Protein AF-U2K4X4-F1 (afdb_monomer_lite)

Structure (mmCIF, N/CA/C/O backbone):
data_AF-U2K4X4-F1
#
_entry.id   AF-U2K4X4-F1
#
loop_
_atom_site.group_PDB
_atom_site.id
_atom_site.type_symbol
_atom_site.label_atom_id
_atom_site.label_alt_id
_atom_site.label_comp_id
_atom_site.label_asym_id
_atom_site.label_entity_id
_atom_site.label_seq_id
_atom_site.pdbx_PDB_ins_code
_atom_site.Cartn_x
_atom_site.Cartn_y
_atom_site.Cartn_z
_atom_site.occupancy
_atom_site.B_iso_or_equiv
_atom_site.auth_seq_id
_atom_site.auth_comp_id
_atom_site.auth_asym_id
_atom_site.auth_atom_id
_atom_site.pdbx_PDB_model_num
ATOM 1 N N . ARG A 1 1 ? -5.154 -19.618 -11.822 1.00 77.00 1 ARG A N 1
ATOM 2 C CA . ARG A 1 1 ? -4.585 -18.272 -11.527 1.00 77.00 1 ARG A CA 1
ATOM 3 C C . ARG A 1 1 ? -3.561 -17.923 -12.631 1.00 77.00 1 ARG A C 1
ATOM 5 O O . ARG A 1 1 ? -3.216 -18.841 -13.365 1.00 77.00 1 ARG A O 1
ATOM 12 N N . LYS A 1 2 ? -3.167 -16.656 -12.860 1.00 84.19 2 LYS A N 1
ATOM 13 C CA . LYS A 1 2 ? -2.600 -16.190 -14.153 1.00 84.19 2 LYS A CA 1
ATOM 14 C C . LYS A 1 2 ? -1.192 -15.584 -14.012 1.00 84.19 2 LYS A C 1
ATOM 16 O O . LYS A 1 2 ? -1.067 -14.452 -13.572 1.00 84.19 2 LYS A O 1
ATOM 21 N N . LEU A 1 3 ? -0.154 -16.346 -14.369 1.00 92.06 3 LEU A N 1
ATOM 22 C CA . LEU A 1 3 ? 1.261 -15.958 -14.191 1.00 92.06 3 LEU A CA 1
ATOM 23 C C . LEU A 1 3 ? 1.755 -14.921 -15.214 1.00 92.06 3 LEU A C 1
ATOM 25 O O . LEU A 1 3 ? 2.557 -14.068 -14.861 1.00 92.06 3 LEU A O 1
ATOM 29 N N . MET A 1 4 ? 1.244 -14.975 -16.446 1.00 94.56 4 MET A N 1
ATOM 30 C CA . MET A 1 4 ? 1.640 -14.111 -17.563 1.00 94.56 4 MET A CA 1
ATOM 31 C C . MET A 1 4 ? 0.392 -13.590 -18.294 1.00 94.56 4 MET A C 1
ATOM 33 O O . MET A 1 4 ? -0.635 -14.277 -18.385 1.00 94.56 4 MET A O 1
ATOM 37 N N . VAL A 1 5 ? 0.474 -12.380 -18.841 1.00 94.62 5 VAL A N 1
ATOM 38 C CA . VAL A 1 5 ? -0.488 -11.801 -19.789 1.00 94.62 5 VAL A CA 1
ATOM 39 C C . VAL A 1 5 ? 0.298 -11.196 -20.943 1.00 94.62 5 VAL A C 1
ATOM 41 O O . VAL A 1 5 ? 1.063 -10.270 -20.713 1.00 94.62 5 VAL A O 1
ATOM 44 N N . ASN A 1 6 ? 0.074 -11.658 -22.170 1.00 94.38 6 ASN A N 1
ATOM 45 C CA . ASN A 1 6 ? 0.554 -10.980 -23.373 1.00 94.38 6 ASN A CA 1
ATOM 46 C C . ASN A 1 6 ? -0.664 -10.393 -24.113 1.00 94.38 6 ASN A C 1
ATOM 48 O O . ASN A 1 6 ? -1.685 -11.073 -24.252 1.00 94.38 6 ASN A O 1
ATOM 52 N N . HIS A 1 7 ? -0.591 -9.119 -24.495 1.00 93.56 7 HIS A N 1
ATOM 53 C CA . HIS A 1 7 ? -1.648 -8.366 -25.175 1.00 93.56 7 HIS A CA 1
ATOM 54 C C . HIS A 1 7 ? -1.020 -7.508 -26.283 1.00 93.56 7 HIS A C 1
ATOM 56 O O . HIS A 1 7 ? -0.031 -6.835 -25.990 1.00 93.56 7 HIS A O 1
ATOM 62 N N . PRO A 1 8 ? -1.576 -7.459 -27.510 1.00 92.56 8 PRO A N 1
ATOM 63 C CA . PRO A 1 8 ? -0.936 -6.779 -28.642 1.00 92.56 8 PRO A CA 1
ATOM 64 C C . PRO A 1 8 ? -0.564 -5.319 -28.338 1.00 92.56 8 PRO A C 1
ATOM 66 O O . PRO A 1 8 ? 0.558 -4.910 -28.617 1.00 92.56 8 PRO A O 1
ATOM 69 N N . ASP A 1 9 ? -1.458 -4.571 -27.685 1.00 91.31 9 ASP A N 1
ATOM 70 C CA . ASP A 1 9 ? -1.254 -3.135 -27.428 1.00 91.31 9 ASP A CA 1
ATOM 71 C C . ASP A 1 9 ? -0.478 -2.818 -26.135 1.00 91.31 9 ASP A C 1
ATOM 73 O O . ASP A 1 9 ? -0.029 -1.691 -25.947 1.00 91.31 9 ASP A O 1
ATOM 77 N N . ALA A 1 10 ? -0.351 -3.781 -25.211 1.00 88.06 10 ALA A N 1
ATOM 78 C CA . ALA A 1 10 ? 0.227 -3.563 -23.873 1.00 88.06 10 ALA A CA 1
ATOM 79 C C . ALA A 1 10 ? 1.470 -4.429 -23.584 1.00 88.06 10 ALA A C 1
ATOM 81 O O . ALA A 1 10 ? 2.076 -4.320 -22.515 1.00 88.06 10 ALA A O 1
ATOM 82 N N . GLY A 1 11 ? 1.848 -5.290 -24.531 1.00 94.31 11 GLY A N 1
ATOM 83 C CA . GLY A 1 11 ? 2.956 -6.226 -24.412 1.00 94.31 11 GLY A CA 1
ATOM 84 C C . GLY A 1 11 ? 2.745 -7.287 -23.331 1.00 94.31 11 GLY A C 1
ATOM 85 O O . GLY A 1 11 ? 1.623 -7.680 -23.002 1.00 94.31 11 GLY A O 1
ATOM 86 N N . GLU A 1 12 ? 3.861 -7.767 -22.788 1.00 96.69 12 GLU A N 1
ATOM 87 C CA . GLU A 1 12 ? 3.922 -8.877 -21.842 1.00 96.69 12 GLU A CA 1
ATOM 88 C C . GLU A 1 12 ? 4.072 -8.415 -20.386 1.00 96.69 12 GLU A C 1
ATOM 90 O O . GLU A 1 12 ? 5.019 -7.704 -20.031 1.00 96.69 12 GLU A O 1
ATOM 95 N N . THR A 1 13 ? 3.141 -8.851 -19.536 1.00 97.50 13 THR A N 1
ATOM 96 C CA . THR A 1 13 ? 3.106 -8.600 -18.091 1.00 97.50 13 THR A CA 1
ATOM 97 C C . THR A 1 13 ? 3.193 -9.904 -17.299 1.00 97.50 13 THR A C 1
ATOM 99 O O . THR A 1 13 ? 2.283 -10.733 -17.383 1.00 97.50 13 THR A O 1
ATOM 102 N N . ASP A 1 14 ? 4.231 -10.037 -16.474 1.00 97.75 14 ASP A N 1
ATOM 103 C CA . ASP A 1 14 ? 4.440 -11.157 -15.546 1.00 97.75 14 ASP A CA 1
ATOM 104 C C . ASP A 1 14 ? 3.961 -10.828 -14.131 1.00 97.75 14 ASP A C 1
ATOM 106 O O . ASP A 1 14 ? 4.004 -9.673 -13.693 1.00 97.75 14 ASP A O 1
ATOM 110 N N . MET A 1 15 ? 3.528 -11.857 -13.398 1.00 98.06 15 MET A N 1
ATOM 111 C CA . MET A 1 15 ? 3.025 -11.765 -12.027 1.00 98.06 15 MET A CA 1
ATOM 112 C C . MET A 1 15 ? 3.452 -12.972 -11.175 1.00 98.06 15 MET A C 1
ATOM 114 O O . MET A 1 15 ? 3.003 -14.098 -11.410 1.00 98.06 15 MET A O 1
ATOM 118 N N . THR A 1 16 ? 4.253 -12.741 -10.130 1.00 98.00 16 THR A N 1
ATOM 119 C CA . THR A 1 16 ? 4.674 -13.789 -9.172 1.00 98.00 16 THR A CA 1
ATOM 120 C C . THR A 1 16 ? 3.770 -13.832 -7.936 1.00 98.00 16 THR A C 1
ATOM 122 O O . THR A 1 16 ? 3.101 -12.839 -7.645 1.00 98.00 16 THR A O 1
ATOM 125 N N . TYR A 1 17 ? 3.696 -15.018 -7.301 1.00 97.75 17 TYR A N 1
ATOM 126 C CA . TYR A 1 17 ? 2.703 -15.525 -6.323 1.00 97.75 17 TYR A CA 1
ATOM 127 C C . TYR A 1 17 ? 3.326 -16.001 -4.992 1.00 97.75 17 TYR A C 1
ATOM 129 O O . TYR A 1 17 ? 4.343 -16.688 -5.045 1.00 97.75 17 TYR A O 1
ATOM 137 N N . ASP A 1 18 ? 2.680 -15.762 -3.842 1.00 95.75 18 ASP A N 1
ATOM 138 C CA . ASP A 1 18 ? 2.781 -16.627 -2.660 1.00 95.75 18 ASP A CA 1
ATOM 139 C C . ASP A 1 18 ? 1.833 -17.849 -2.769 1.00 95.75 18 ASP A C 1
ATOM 141 O O . ASP A 1 18 ? 1.166 -18.061 -3.790 1.00 95.75 18 ASP A O 1
ATOM 145 N N . ALA A 1 19 ? 1.777 -18.667 -1.712 1.00 94.88 19 ALA A N 1
ATOM 146 C CA . ALA A 1 19 ? 0.934 -19.864 -1.653 1.00 94.88 19 ALA A CA 1
ATOM 147 C C . ALA A 1 19 ? -0.557 -19.585 -1.361 1.00 94.88 19 ALA A C 1
ATOM 149 O O . ALA A 1 19 ? -1.394 -20.428 -1.682 1.00 94.88 19 ALA A O 1
ATOM 150 N N . ALA A 1 20 ? -0.901 -18.430 -0.780 1.00 94.88 20 ALA A N 1
ATOM 151 C CA . ALA A 1 20 ? -2.288 -18.025 -0.527 1.00 94.88 20 ALA A CA 1
ATOM 152 C C . ALA A 1 20 ? -2.945 -17.394 -1.772 1.00 94.88 20 ALA A C 1
ATOM 154 O O . ALA A 1 20 ? -4.163 -17.431 -1.936 1.00 94.88 20 ALA A O 1
ATOM 155 N N . GLY A 1 21 ? -2.136 -16.868 -2.695 1.00 95.38 21 GLY A N 1
ATOM 156 C CA . GLY A 1 21 ? -2.573 -16.188 -3.909 1.00 95.38 21 GLY A CA 1
ATOM 157 C C . GLY A 1 21 ? -2.473 -14.661 -3.852 1.00 95.38 21 GLY A C 1
ATOM 158 O O . GLY A 1 21 ? -3.035 -14.019 -4.744 1.00 95.38 21 GLY A O 1
ATOM 159 N N . ASN A 1 22 ? -1.747 -14.094 -2.881 1.00 97.31 22 ASN A N 1
ATO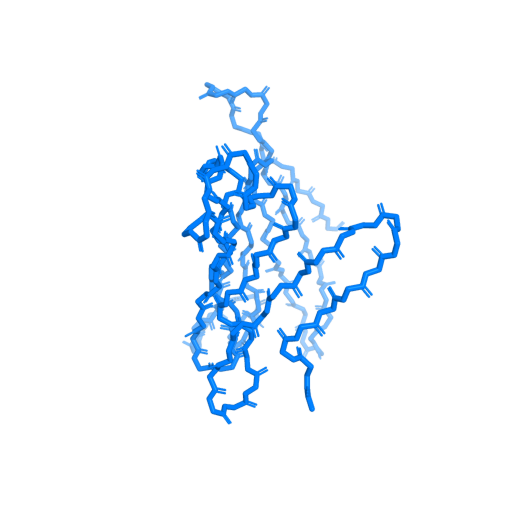M 160 C CA . ASN A 1 22 ? -1.422 -12.667 -2.766 1.00 97.31 22 ASN A CA 1
ATOM 161 C C . ASN A 1 22 ? -0.320 -12.299 -3.767 1.00 97.31 22 ASN A C 1
ATOM 163 O O . ASN A 1 22 ? 0.684 -12.998 -3.852 1.00 97.31 22 ASN A O 1
ATOM 167 N N . LEU A 1 23 ? -0.509 -11.242 -4.565 1.00 97.81 23 LEU A N 1
ATOM 168 C CA . LEU A 1 23 ? 0.400 -10.859 -5.660 1.00 97.81 23 LEU A CA 1
ATOM 169 C C . LEU A 1 23 ? 1.728 -10.369 -5.084 1.00 97.81 23 LEU A C 1
ATOM 171 O O . LEU A 1 23 ? 1.696 -9.373 -4.393 1.00 97.81 23 LEU A O 1
ATOM 175 N N . LEU A 1 24 ? 2.871 -10.994 -5.385 1.00 98.06 24 LEU A N 1
ATOM 176 C CA . LEU A 1 24 ? 4.168 -10.575 -4.823 1.00 98.06 24 LEU A CA 1
ATOM 177 C C . LEU A 1 24 ? 4.911 -9.575 -5.710 1.00 98.06 24 LEU A C 1
ATOM 179 O O . LEU A 1 24 ? 5.438 -8.576 -5.221 1.00 98.06 24 LEU A O 1
ATOM 183 N N . THR A 1 25 ? 4.953 -9.823 -7.021 1.00 98.31 25 THR A N 1
ATOM 184 C CA . THR A 1 25 ? 5.563 -8.901 -7.990 1.00 98.31 25 THR A CA 1
ATOM 185 C C . THR A 1 25 ? 4.732 -8.788 -9.260 1.00 98.31 25 THR A C 1
ATOM 187 O O . THR A 1 25 ? 4.041 -9.735 -9.643 1.00 98.31 25 THR A O 1
ATOM 190 N N . LYS A 1 26 ? 4.826 -7.638 -9.933 1.00 98.12 26 LYS A N 1
ATOM 191 C CA . LYS A 1 26 ? 4.258 -7.379 -11.259 1.00 98.12 26 LYS A CA 1
ATOM 192 C C . LYS A 1 26 ? 5.281 -6.655 -12.137 1.00 98.12 26 LYS A C 1
ATOM 194 O O . LYS A 1 26 ? 5.672 -5.532 -11.825 1.00 98.12 26 LYS A O 1
ATOM 199 N N . LEU A 1 27 ? 5.672 -7.269 -13.249 1.00 98.12 27 LEU A N 1
ATOM 200 C CA . LEU A 1 27 ? 6.587 -6.697 -14.242 1.00 98.12 27 LEU A CA 1
ATOM 201 C C . LEU A 1 27 ? 5.814 -6.438 -15.535 1.00 98.12 27 LEU A C 1
ATOM 203 O O . LEU A 1 27 ? 5.242 -7.373 -16.082 1.00 98.12 27 LEU A O 1
ATOM 207 N N . THR A 1 28 ? 5.776 -5.200 -16.027 1.00 97.25 28 THR A N 1
ATOM 208 C CA . THR A 1 28 ? 5.149 -4.861 -17.321 1.00 97.25 28 THR A CA 1
ATOM 209 C C . THR A 1 28 ? 6.194 -4.767 -18.431 1.00 97.25 28 THR A C 1
ATOM 211 O O . THR A 1 28 ? 7.386 -4.627 -18.158 1.00 97.25 28 THR A O 1
ATOM 214 N N . ALA A 1 29 ? 5.752 -4.791 -19.692 1.00 96.94 29 ALA A N 1
ATOM 215 C CA . ALA A 1 29 ? 6.630 -4.630 -20.850 1.00 96.94 29 ALA A CA 1
ATOM 216 C C . ALA A 1 29 ? 7.464 -3.340 -20.789 1.00 96.94 29 ALA A C 1
ATOM 218 O O . ALA A 1 29 ? 8.667 -3.387 -21.032 1.00 96.94 29 ALA A O 1
ATOM 219 N N . GLU A 1 30 ? 6.849 -2.214 -20.406 1.00 96.06 30 GLU A N 1
ATOM 220 C CA . GLU A 1 30 ? 7.570 -0.944 -20.302 1.00 96.06 30 GLU A CA 1
ATOM 221 C C . GLU A 1 30 ? 8.551 -0.934 -19.124 1.00 96.06 30 GLU A C 1
ATOM 223 O O . GLU A 1 30 ? 9.695 -0.561 -19.329 1.00 96.06 30 GLU A O 1
ATOM 228 N N . LEU A 1 31 ? 8.182 -1.440 -17.939 1.00 96.38 31 LEU A N 1
ATOM 229 C CA . LEU A 1 31 ? 9.108 -1.528 -16.796 1.00 96.38 31 LEU A CA 1
ATOM 230 C C . LEU A 1 31 ? 10.316 -2.442 -17.075 1.00 96.38 31 LEU A C 1
ATOM 232 O O . LEU A 1 31 ? 11.442 -2.143 -16.673 1.00 96.38 31 LEU A O 1
ATOM 236 N N . ARG A 1 32 ? 10.099 -3.539 -17.813 1.00 96.50 32 ARG A N 1
ATOM 237 C CA . ARG A 1 32 ? 11.170 -4.429 -18.286 1.00 96.50 32 ARG A CA 1
ATOM 238 C C . ARG A 1 32 ? 12.130 -3.706 -19.241 1.00 96.50 32 ARG A C 1
ATOM 240 O O . ARG A 1 32 ? 13.329 -3.961 -19.206 1.00 96.50 32 ARG A O 1
ATOM 247 N N . LYS A 1 33 ? 11.598 -2.798 -20.066 1.00 96.06 33 LYS A N 1
ATOM 248 C CA . LYS A 1 33 ? 12.316 -1.995 -21.070 1.00 96.06 33 LYS A CA 1
ATOM 249 C C . LYS A 1 33 ? 13.006 -0.751 -20.491 1.00 96.06 33 LYS A C 1
ATOM 251 O O . LYS A 1 33 ? 14.088 -0.412 -20.960 1.00 96.06 33 LYS A O 1
ATOM 256 N N . SER A 1 34 ? 12.404 -0.072 -19.514 1.00 95.00 34 SER A N 1
ATOM 257 C CA . SER A 1 34 ? 12.932 1.160 -18.912 1.00 95.00 34 SER A CA 1
ATOM 258 C C . SER A 1 34 ? 13.890 0.903 -17.746 1.00 95.00 34 SE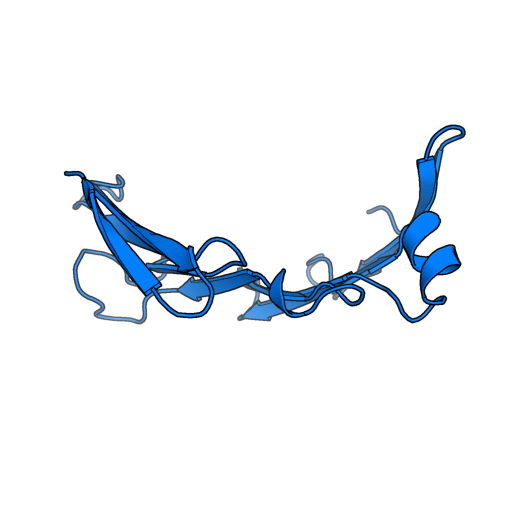R A C 1
ATOM 260 O O . SER A 1 34 ? 14.772 1.723 -17.503 1.00 95.00 34 SER A O 1
ATOM 262 N N . ILE A 1 35 ? 13.753 -0.236 -17.051 1.00 95.00 35 ILE A N 1
ATOM 263 C CA . ILE A 1 35 ? 14.588 -0.608 -15.900 1.00 95.00 35 ILE A CA 1
ATOM 264 C C . ILE A 1 35 ? 15.340 -1.920 -16.167 1.00 95.00 35 ILE A C 1
ATOM 266 O O . ILE A 1 35 ? 16.556 -1.902 -16.327 1.00 95.00 35 ILE A O 1
ATOM 270 N N . SER A 1 36 ? 14.644 -3.063 -16.121 1.00 95.44 36 SER A N 1
ATOM 271 C CA . SER A 1 36 ? 15.139 -4.434 -16.388 1.00 95.44 36 SER A CA 1
ATOM 272 C C . SER A 1 36 ? 14.079 -5.466 -15.970 1.00 95.44 36 SER A C 1
ATOM 274 O O . SER A 1 36 ? 13.076 -5.111 -15.352 1.00 95.44 36 SER A O 1
ATOM 276 N N . ASP A 1 37 ? 14.349 -6.764 -16.143 1.00 94.31 37 ASP A N 1
ATOM 277 C CA . ASP A 1 37 ? 13.563 -7.857 -15.537 1.00 94.31 37 ASP A CA 1
ATOM 278 C C . ASP A 1 37 ? 13.490 -7.827 -13.994 1.00 94.31 37 ASP A C 1
ATOM 280 O O . ASP A 1 37 ? 12.688 -8.537 -13.389 1.00 94.31 37 ASP A O 1
ATOM 284 N N . LYS A 1 38 ? 14.309 -6.996 -13.331 1.00 93.38 38 LYS A N 1
ATOM 285 C CA . LYS A 1 38 ? 14.248 -6.744 -11.879 1.00 93.38 38 LYS A CA 1
ATOM 286 C C . LYS A 1 38 ? 13.476 -5.469 -11.521 1.00 93.38 38 LYS A C 1
ATOM 288 O O . LYS A 1 38 ? 13.253 -5.208 -10.345 1.00 93.38 38 LYS A O 1
ATOM 293 N N . GLY A 1 39 ? 13.042 -4.694 -12.514 1.00 95.12 39 GLY A N 1
ATOM 294 C CA . GLY A 1 39 ? 12.225 -3.490 -12.365 1.00 95.12 39 GLY A CA 1
ATOM 295 C C . GLY A 1 39 ? 10.741 -3.780 -12.143 1.00 95.12 39 GLY A C 1
ATOM 296 O O . GLY A 1 39 ? 9.896 -3.117 -12.732 1.00 95.12 39 GLY A O 1
ATOM 297 N N . TYR A 1 40 ? 10.395 -4.778 -11.332 1.00 97.44 40 TYR A N 1
ATOM 298 C CA . TYR A 1 40 ? 9.000 -5.092 -11.023 1.00 97.44 40 TYR A CA 1
ATOM 299 C C . TYR A 1 40 ? 8.440 -4.198 -9.908 1.00 97.44 40 TYR A C 1
ATOM 301 O O . TYR A 1 40 ? 9.146 -3.823 -8.975 1.00 97.44 40 TYR A O 1
ATOM 309 N N . ILE A 1 41 ? 7.138 -3.911 -9.964 1.00 98.44 41 ILE A N 1
ATOM 310 C CA . ILE A 1 41 ? 6.392 -3.417 -8.799 1.00 98.44 41 ILE A CA 1
ATOM 311 C C . ILE A 1 41 ? 6.321 -4.574 -7.803 1.00 98.44 41 ILE A C 1
ATOM 313 O O . ILE A 1 41 ? 5.898 -5.669 -8.184 1.00 98.44 41 ILE A O 1
ATOM 317 N N . SER A 1 42 ? 6.733 -4.357 -6.555 1.00 98.25 42 SER A N 1
ATOM 318 C CA . SER A 1 42 ? 6.632 -5.360 -5.488 1.00 98.25 42 SER A CA 1
ATOM 319 C C . SER A 1 42 ? 5.555 -5.000 -4.473 1.00 98.25 42 SER A C 1
ATOM 321 O O . SER A 1 42 ? 5.255 -3.828 -4.251 1.00 98.25 42 SER A O 1
ATOM 323 N N . TYR A 1 43 ? 5.002 -6.026 -3.842 1.00 98.56 43 TYR A N 1
ATOM 324 C CA . TYR A 1 43 ? 3.883 -5.939 -2.917 1.00 98.56 43 TYR A CA 1
ATOM 325 C C . TYR A 1 43 ? 4.221 -6.765 -1.667 1.00 98.56 43 TYR A C 1
ATOM 327 O O . TYR A 1 43 ? 4.690 -7.899 -1.787 1.00 98.56 43 TYR A O 1
ATOM 335 N N . THR A 1 44 ? 3.992 -6.222 -0.473 1.00 98.44 44 THR A N 1
ATOM 336 C CA . THR A 1 44 ? 4.221 -6.925 0.806 1.00 98.44 44 THR A CA 1
ATOM 337 C C . THR A 1 44 ? 2.921 -7.041 1.597 1.00 98.44 44 THR A C 1
ATOM 339 O O . THR A 1 44 ? 2.002 -6.254 1.379 1.00 98.44 44 THR A O 1
ATOM 342 N N . TYR A 1 45 ? 2.809 -8.034 2.487 1.00 98.12 45 TYR A N 1
ATOM 343 C CA . TYR A 1 45 ? 1.550 -8.359 3.165 1.00 98.12 45 TYR A CA 1
ATOM 344 C C . TYR A 1 45 ? 1.743 -8.711 4.647 1.00 98.12 45 TYR A C 1
ATOM 346 O O . TYR A 1 45 ? 2.593 -9.529 4.997 1.00 98.12 45 TYR A O 1
ATOM 354 N N . ASP A 1 46 ? 0.874 -8.167 5.501 1.00 94.81 46 ASP A N 1
ATOM 355 C CA . ASP A 1 46 ? 0.630 -8.650 6.862 1.00 94.81 46 ASP A CA 1
ATOM 356 C C . ASP A 1 46 ? -0.419 -9.775 6.801 1.00 94.81 46 ASP A C 1
ATOM 358 O O . ASP A 1 46 ? -1.629 -9.526 6.905 1.00 94.81 46 ASP A O 1
ATOM 362 N N . PHE A 1 47 ? 0.050 -11.014 6.625 1.00 91.00 47 PHE A N 1
ATOM 363 C CA . PHE A 1 47 ? -0.756 -12.194 6.276 1.00 91.00 47 PHE A CA 1
ATOM 364 C C . PHE A 1 47 ? -1.447 -12.026 4.910 1.00 91.00 47 PHE A C 1
ATOM 366 O O . PHE A 1 47 ? -0.771 -12.068 3.891 1.00 91.00 47 PHE A O 1
ATOM 373 N N . GLU A 1 48 ? -2.765 -11.816 4.867 1.00 93.12 48 GLU A N 1
ATOM 374 C CA . GLU A 1 48 ? -3.533 -11.583 3.627 1.00 93.12 48 GLU A CA 1
ATOM 375 C C . GLU A 1 48 ? -3.812 -10.088 3.372 1.00 93.12 48 GLU A C 1
ATOM 377 O O . GLU A 1 48 ? -4.490 -9.714 2.415 1.00 93.12 48 GLU A O 1
ATOM 382 N N . ARG A 1 49 ? -3.313 -9.196 4.237 1.00 96.38 49 ARG A N 1
ATOM 383 C CA . ARG A 1 49 ? -3.560 -7.749 4.154 1.00 96.38 49 ARG A CA 1
ATOM 384 C C . ARG A 1 49 ? -2.376 -7.054 3.496 1.00 96.38 49 ARG A C 1
ATOM 386 O O . ARG A 1 49 ? -1.279 -7.095 4.042 1.00 96.38 49 ARG A O 1
ATOM 393 N N . LEU A 1 50 ? -2.601 -6.414 2.350 1.00 98.06 50 LEU A N 1
ATOM 394 C CA . LEU A 1 50 ? -1.584 -5.631 1.641 1.00 98.06 50 LEU A CA 1
ATOM 395 C C . LEU A 1 50 ? -1.004 -4.554 2.571 1.00 98.06 50 LEU A C 1
ATOM 397 O O . LEU A 1 50 ? -1.768 -3.785 3.137 1.00 98.06 50 LEU A O 1
ATOM 401 N N . HIS A 1 51 ? 0.318 -4.513 2.724 1.00 97.94 51 HIS A N 1
ATOM 402 C CA . HIS A 1 51 ? 1.051 -3.641 3.648 1.00 97.94 51 HIS A CA 1
ATOM 403 C C . HIS A 1 51 ? 1.802 -2.521 2.906 1.00 97.94 51 HIS A C 1
ATOM 405 O O . HIS A 1 51 ? 1.679 -1.352 3.267 1.00 97.94 51 HIS A O 1
ATOM 411 N N . GLU A 1 52 ? 2.534 -2.852 1.838 1.00 98.50 52 GLU A N 1
ATOM 412 C CA . GLU A 1 52 ? 3.258 -1.891 0.990 1.00 98.50 52 GLU A CA 1
ATOM 413 C C . GLU A 1 52 ? 3.085 -2.244 -0.496 1.00 98.50 52 GLU A C 1
ATOM 415 O O . GLU A 1 52 ? 3.062 -3.422 -0.865 1.00 98.50 52 GLU A O 1
ATOM 420 N N . VAL A 1 53 ? 3.015 -1.223 -1.354 1.00 98.62 53 VAL A N 1
ATOM 421 C CA . VAL A 1 53 ? 3.250 -1.319 -2.803 1.00 98.62 53 VAL A CA 1
ATOM 422 C C . VAL A 1 53 ? 4.446 -0.438 -3.136 1.00 98.62 53 VAL A C 1
ATOM 424 O O . VAL A 1 53 ? 4.399 0.775 -2.930 1.00 98.62 53 VAL A O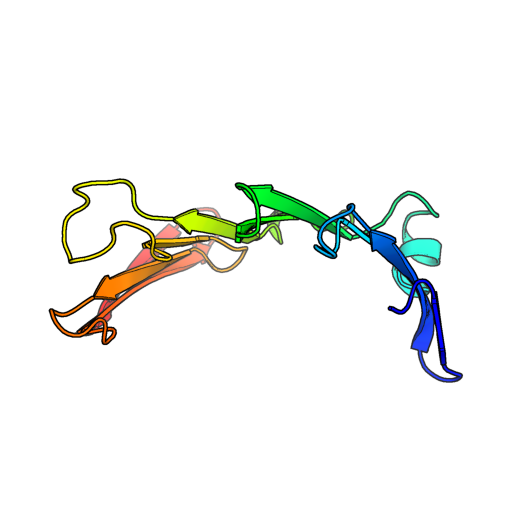 1
ATOM 427 N N . LEU A 1 54 ? 5.512 -1.036 -3.663 1.00 97.94 54 LEU A N 1
ATOM 428 C CA . LEU A 1 54 ? 6.762 -0.352 -3.978 1.00 97.94 54 LEU A CA 1
ATOM 429 C C . LEU A 1 54 ? 6.943 -0.248 -5.495 1.00 97.94 54 LEU A C 1
ATOM 431 O O . LEU A 1 54 ? 6.971 -1.258 -6.202 1.00 97.94 54 LEU A O 1
ATOM 435 N N . TYR A 1 55 ? 7.090 0.981 -5.991 1.00 96.44 55 TYR A N 1
ATOM 436 C CA . TYR A 1 55 ? 7.310 1.267 -7.408 1.00 96.44 55 TYR A CA 1
ATOM 437 C C . TYR A 1 55 ? 8.812 1.469 -7.674 1.00 96.44 55 TYR A C 1
ATOM 439 O O . TYR A 1 55 ? 9.405 2.380 -7.096 1.00 96.44 55 TYR A O 1
ATOM 447 N N . PRO A 1 56 ? 9.443 0.660 -8.544 1.00 94.31 56 PRO A N 1
ATOM 448 C CA . PRO A 1 56 ? 10.900 0.636 -8.703 1.00 94.31 56 PRO A CA 1
ATOM 449 C C . PRO A 1 56 ? 11.450 1.856 -9.454 1.00 94.31 56 PRO A C 1
ATOM 451 O O . PRO A 1 56 ? 12.596 2.235 -9.243 1.00 94.31 56 PRO A O 1
ATOM 454 N N . GLU A 1 57 ? 10.638 2.475 -10.315 1.00 91.69 57 GLU A N 1
ATOM 455 C CA . GLU A 1 57 ? 11.012 3.664 -11.094 1.00 91.69 57 GLU A CA 1
ATOM 456 C C . GLU A 1 57 ? 11.024 4.941 -10.241 1.00 91.69 57 GLU A C 1
ATOM 458 O O . GLU A 1 57 ? 11.828 5.844 -10.457 1.00 91.69 57 GLU A O 1
ATOM 463 N N . ASN A 1 58 ? 10.129 5.016 -9.251 1.00 91.00 58 ASN A N 1
ATOM 464 C CA . ASN A 1 58 ? 9.985 6.167 -8.372 1.00 91.00 58 ASN A CA 1
ATOM 465 C C . ASN A 1 58 ? 9.512 5.724 -6.981 1.00 91.00 58 ASN A C 1
ATOM 467 O O . ASN A 1 58 ? 8.322 5.508 -6.750 1.00 91.00 58 ASN A O 1
ATOM 471 N N . LEU A 1 59 ? 10.451 5.658 -6.035 1.00 89.69 59 LEU A N 1
ATOM 472 C CA . LEU A 1 59 ? 10.194 5.241 -4.654 1.00 89.69 59 LEU A CA 1
ATOM 473 C C . LEU A 1 59 ? 9.290 6.217 -3.874 1.00 89.69 59 LEU A C 1
ATOM 475 O O . LEU A 1 59 ? 8.696 5.813 -2.876 1.00 89.69 59 LEU A O 1
ATOM 479 N N . PHE A 1 60 ? 9.130 7.470 -4.325 1.00 88.44 60 PHE A N 1
ATOM 480 C CA . PHE A 1 60 ? 8.157 8.402 -3.738 1.00 88.44 60 PHE A CA 1
ATOM 481 C C . PHE A 1 60 ? 6.706 8.006 -4.049 1.00 88.44 60 PHE A C 1
ATOM 483 O O . PHE A 1 60 ? 5.814 8.359 -3.288 1.00 88.44 60 PHE A O 1
ATOM 490 N N . ASN A 1 61 ? 6.469 7.218 -5.108 1.00 92.31 61 ASN A N 1
ATOM 491 C CA . ASN A 1 61 ? 5.149 6.671 -5.448 1.00 92.31 61 ASN A CA 1
ATOM 492 C C . ASN A 1 61 ? 4.768 5.431 -4.623 1.00 92.31 61 ASN A C 1
ATOM 494 O O . ASN A 1 61 ? 3.718 4.840 -4.873 1.00 92.31 61 ASN A O 1
ATOM 498 N N . ARG A 1 62 ? 5.601 5.017 -3.658 1.00 95.94 62 ARG A N 1
ATOM 499 C CA . ARG A 1 62 ? 5.254 3.971 -2.691 1.00 95.94 62 ARG A CA 1
ATOM 500 C C . ARG A 1 62 ? 3.898 4.255 -2.038 1.00 95.94 62 ARG A C 1
ATOM 502 O O . ARG A 1 62 ? 3.642 5.385 -1.635 1.00 95.94 62 ARG A O 1
ATOM 509 N N . VAL A 1 63 ? 3.110 3.200 -1.844 1.00 98.25 63 VAL A N 1
ATOM 510 C CA . VAL A 1 63 ? 1.887 3.228 -1.031 1.00 98.25 63 VAL A CA 1
ATOM 511 C C . VAL A 1 63 ? 2.067 2.342 0.202 1.00 98.25 63 VAL A C 1
ATOM 513 O O . VAL A 1 63 ? 2.488 1.194 0.057 1.00 98.25 63 VAL A O 1
ATOM 516 N N . THR A 1 64 ? 1.736 2.836 1.396 1.00 98.31 64 THR A N 1
ATOM 517 C CA . THR A 1 64 ? 1.691 2.053 2.650 1.00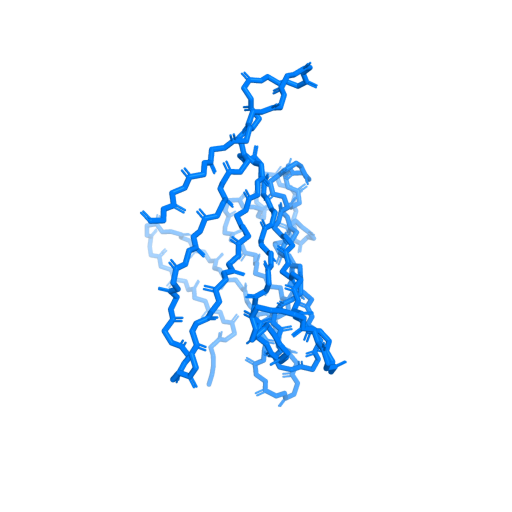 98.31 64 THR A CA 1
ATOM 518 C C . THR A 1 64 ? 0.265 1.954 3.192 1.00 98.31 64 THR A C 1
ATOM 520 O O . THR A 1 64 ? -0.546 2.866 3.036 1.00 98.31 64 THR A O 1
ATOM 523 N N . TYR A 1 65 ? -0.048 0.836 3.851 1.00 98.44 65 TYR A N 1
ATOM 524 C CA . TYR A 1 65 ? -1.371 0.518 4.393 1.00 98.44 65 TYR A CA 1
ATOM 525 C C . TYR A 1 65 ? -1.258 0.127 5.872 1.00 98.44 65 TYR A C 1
ATOM 527 O O . TYR A 1 65 ? -0.948 -1.012 6.221 1.00 98.44 65 TYR A O 1
ATOM 535 N N . THR A 1 66 ? -1.544 1.066 6.774 1.00 98.19 66 THR A N 1
ATOM 536 C CA . THR A 1 66 ? -1.526 0.802 8.219 1.00 98.19 66 THR A CA 1
ATOM 537 C C . THR A 1 66 ? -2.900 0.341 8.695 1.00 98.19 66 THR A C 1
ATOM 539 O O . THR A 1 66 ? -3.882 1.086 8.625 1.00 98.19 66 THR A O 1
ATOM 542 N N . TYR A 1 67 ? -2.967 -0.868 9.254 1.00 97.94 67 TYR A N 1
ATOM 543 C CA . TYR A 1 67 ? -4.175 -1.414 9.877 1.00 97.94 67 TYR A CA 1
ATOM 544 C C . TYR A 1 67 ? -4.193 -1.180 11.391 1.00 97.94 67 TYR A C 1
ATOM 546 O O . TYR A 1 67 ? -3.174 -1.326 12.068 1.00 97.94 67 TYR A O 1
ATOM 554 N N . GLY A 1 68 ? -5.369 -0.866 11.933 1.00 97.38 68 GLY A N 1
ATOM 555 C CA . GLY A 1 68 ? -5.564 -0.625 13.357 1.00 97.38 68 GLY A CA 1
ATOM 556 C C . GLY A 1 68 ? -5.356 -1.881 14.207 1.00 97.38 68 GLY A C 1
ATOM 557 O O . GLY A 1 68 ? -5.757 -2.990 13.837 1.00 97.38 68 GLY A O 1
ATOM 558 N N . LYS A 1 69 ? -4.736 -1.703 15.371 1.00 96.19 69 LYS A N 1
ATOM 559 C CA . LYS A 1 69 ? -4.401 -2.760 16.334 1.00 96.19 69 LYS A CA 1
ATOM 560 C C . LYS A 1 69 ? -5.579 -3.066 17.265 1.00 96.19 69 LYS A C 1
ATOM 562 O O . LYS A 1 69 ? -6.575 -2.343 17.311 1.00 96.19 69 LYS A O 1
ATOM 567 N N . ALA A 1 70 ? -5.492 -4.173 18.001 1.00 96.06 70 ALA A N 1
ATOM 568 C CA . ALA A 1 70 ? -6.510 -4.537 18.984 1.00 96.06 70 ALA A CA 1
ATOM 569 C C . ALA A 1 70 ? -6.643 -3.435 20.055 1.00 96.06 70 ALA A C 1
ATOM 571 O O . ALA A 1 70 ? -5.653 -3.045 20.668 1.00 96.06 70 ALA A O 1
ATOM 572 N N . GLY A 1 71 ? -7.865 -2.937 20.267 1.00 95.50 71 GLY A N 1
ATOM 573 C CA . GLY A 1 71 ? -8.143 -1.823 21.183 1.00 95.50 71 GLY A CA 1
ATOM 574 C C . GLY A 1 71 ? -8.024 -0.416 20.577 1.00 95.50 71 GLY A C 1
ATOM 575 O O . GLY A 1 71 ? -8.269 0.557 21.292 1.00 95.50 71 GLY A O 1
ATOM 576 N N . ASP A 1 72 ? -7.699 -0.274 19.286 1.00 96.06 72 ASP A N 1
ATOM 577 C CA . ASP A 1 72 ? -7.588 1.045 18.653 1.00 96.06 72 ASP A CA 1
ATOM 578 C C . ASP A 1 72 ? -8.906 1.836 18.673 1.00 96.06 72 ASP A C 1
ATOM 580 O O . ASP A 1 72 ? -9.991 1.340 18.347 1.00 96.06 72 ASP A O 1
ATOM 584 N N . LYS A 1 73 ? -8.780 3.125 19.007 1.00 95.56 73 LYS A N 1
ATOM 585 C CA . LYS A 1 73 ? -9.885 4.092 19.064 1.00 95.56 73 LYS A CA 1
ATOM 586 C C . LYS A 1 73 ? -10.535 4.297 17.688 1.00 95.56 73 LYS A C 1
ATOM 588 O O . LYS A 1 73 ? -9.970 3.966 16.647 1.00 95.56 73 LYS A O 1
ATOM 593 N N . TYR A 1 74 ? -11.729 4.894 17.689 1.00 96.81 74 TYR A N 1
ATOM 594 C CA . TYR A 1 74 ? -12.507 5.195 16.474 1.00 96.81 74 TYR A CA 1
ATOM 595 C C . TYR A 1 74 ? -12.882 3.943 15.657 1.00 96.81 74 TYR A C 1
ATOM 597 O O . TYR A 1 74 ? -12.948 3.984 14.428 1.00 96.81 74 TYR A O 1
ATOM 605 N N . ASN A 1 75 ? -13.094 2.825 16.366 1.00 97.25 75 ASN A N 1
ATOM 606 C CA . ASN A 1 75 ? -13.477 1.510 15.840 1.00 97.25 75 ASN A CA 1
ATOM 607 C C . ASN A 1 75 ? -12.518 0.957 14.762 1.00 97.25 75 ASN A C 1
ATOM 609 O O . A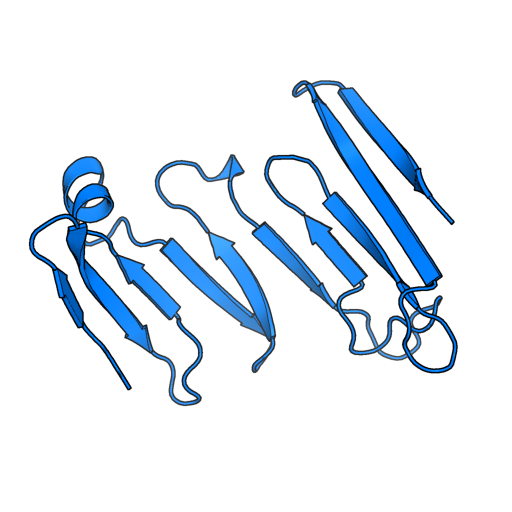SN A 1 75 ? -12.929 0.174 13.911 1.00 97.25 75 ASN A O 1
ATOM 613 N N . ARG A 1 76 ? -11.234 1.351 14.802 1.00 97.00 76 ARG A N 1
ATOM 614 C CA . ARG A 1 76 ? -10.199 1.000 13.808 1.00 97.00 76 ARG A CA 1
ATOM 615 C C . ARG A 1 76 ? -9.619 -0.410 13.936 1.00 97.00 76 ARG A C 1
ATOM 617 O O . ARG A 1 76 ? -8.970 -0.866 13.001 1.00 97.00 76 ARG A O 1
ATOM 624 N N . ALA A 1 77 ? -9.814 -1.092 15.064 1.00 97.38 77 ALA A N 1
ATOM 625 C CA . ALA A 1 77 ? -9.204 -2.398 15.321 1.00 97.38 77 ALA A CA 1
ATOM 626 C C . ALA A 1 77 ? -9.494 -3.418 14.197 1.00 97.38 77 ALA A C 1
ATOM 628 O O . ALA A 1 77 ? -10.649 -3.686 13.870 1.00 97.38 77 ALA A O 1
ATOM 629 N N . GLY A 1 78 ? -8.433 -3.964 13.594 1.00 95.75 78 GLY A N 1
ATOM 630 C CA . GLY A 1 78 ? -8.484 -4.901 12.464 1.00 95.75 78 GLY A CA 1
ATOM 631 C C . GLY A 1 78 ? -8.727 -4.269 11.084 1.00 95.75 78 GLY A C 1
ATOM 632 O O . GLY A 1 78 ? -8.596 -4.963 10.078 1.00 95.75 78 GLY A O 1
ATOM 633 N N . ARG A 1 79 ? -9.044 -2.971 11.008 1.00 97.12 79 ARG A N 1
ATOM 634 C CA . ARG A 1 79 ? -9.427 -2.245 9.782 1.00 97.12 79 ARG A CA 1
ATOM 635 C C . ARG A 1 79 ? -8.294 -1.374 9.256 1.00 97.12 79 ARG A C 1
ATOM 637 O O . ARG A 1 79 ? -7.360 -1.069 9.987 1.00 97.12 79 ARG A O 1
ATOM 644 N N . LEU A 1 80 ? -8.405 -0.925 8.008 1.00 97.75 80 LEU A N 1
ATOM 645 C CA . LEU A 1 80 ? -7.502 0.074 7.439 1.00 97.75 80 LEU A CA 1
ATOM 646 C C . LEU A 1 80 ? -7.647 1.400 8.208 1.00 97.75 80 LEU A C 1
ATOM 648 O O . LEU A 1 80 ? -8.732 1.969 8.268 1.00 97.75 80 LEU A O 1
ATOM 652 N N . ALA A 1 81 ? -6.578 1.871 8.844 1.00 97.94 81 ALA A N 1
ATOM 653 C CA . ALA A 1 81 ? -6.590 3.064 9.693 1.00 97.94 81 ALA A CA 1
ATOM 654 C C . ALA A 1 81 ? -5.970 4.288 9.001 1.00 97.94 81 ALA A C 1
ATOM 656 O O . ALA A 1 81 ? -6.396 5.415 9.268 1.00 97.94 81 ALA A O 1
ATOM 657 N N . LEU A 1 82 ? -4.983 4.056 8.133 1.00 98.00 82 LEU A N 1
ATOM 658 C CA . LEU A 1 82 ? -4.251 5.060 7.365 1.00 98.00 82 LEU A CA 1
ATOM 659 C C . LEU A 1 82 ? -3.714 4.429 6.069 1.00 98.00 82 LEU A C 1
ATOM 661 O O . LEU A 1 82 ? -3.190 3.314 6.104 1.00 98.00 82 LEU A O 1
ATOM 665 N N . VAL A 1 83 ? -3.822 5.158 4.961 1.00 98.31 83 VAL A N 1
ATOM 666 C CA . VAL A 1 83 ? -3.051 4.949 3.723 1.00 98.31 83 VAL A CA 1
ATOM 667 C C . VAL A 1 83 ? -2.114 6.138 3.544 1.00 98.31 83 VAL A C 1
ATOM 669 O O . VAL A 1 83 ? -2.532 7.264 3.808 1.00 98.31 83 VAL A O 1
ATOM 672 N N . GLU A 1 84 ? -0.886 5.919 3.086 1.00 96.75 84 GLU A N 1
ATOM 673 C CA . GLU A 1 84 ? 0.051 6.994 2.724 1.00 96.75 84 GLU A CA 1
ATOM 674 C C . GLU A 1 84 ? 0.578 6.747 1.306 1.00 96.75 84 GLU A C 1
ATOM 676 O O . GLU A 1 84 ? 0.840 5.601 0.940 1.00 96.75 84 GLU A O 1
ATOM 681 N N . ASP A 1 85 ? 0.699 7.804 0.501 1.00 94.69 85 ASP A N 1
ATOM 682 C CA . ASP A 1 85 ? 1.161 7.762 -0.892 1.00 94.69 85 ASP A CA 1
ATOM 683 C C . ASP A 1 85 ? 1.848 9.084 -1.307 1.00 94.69 85 ASP A C 1
ATOM 685 O O . ASP A 1 85 ? 1.985 10.014 -0.509 1.00 94.69 85 ASP A O 1
ATOM 689 N N . ALA A 1 86 ? 2.272 9.205 -2.571 1.00 91.19 86 ALA A N 1
ATOM 690 C CA . ALA A 1 86 ? 2.919 10.414 -3.105 1.00 91.19 86 ALA A CA 1
ATOM 691 C C . ALA A 1 86 ? 2.102 11.718 -2.962 1.00 91.19 86 ALA A C 1
ATOM 693 O O . ALA A 1 86 ? 2.670 12.805 -3.068 1.00 91.19 86 ALA A O 1
ATOM 694 N N . SER A 1 87 ? 0.785 11.645 -2.747 1.00 89.94 87 SER A N 1
ATOM 695 C CA . SER A 1 87 ? -0.078 12.806 -2.496 1.00 89.94 87 SER A CA 1
ATOM 696 C C . SER A 1 87 ? -0.146 13.210 -1.020 1.00 89.94 87 SER A C 1
ATOM 698 O O . SER A 1 87 ? -0.576 14.327 -0.730 1.00 89.94 87 SER A O 1
ATOM 700 N N . GLY A 1 88 ? 0.290 12.353 -0.091 1.00 92.25 88 GLY A N 1
ATOM 701 C CA . GLY A 1 88 ? 0.201 12.553 1.355 1.00 92.25 88 GLY A CA 1
ATOM 702 C C . GLY A 1 88 ? -0.360 11.316 2.055 1.00 92.25 88 GLY A C 1
ATOM 703 O O . GLY A 1 88 ? 0.248 10.252 2.013 1.00 92.25 88 GLY A O 1
ATOM 704 N N . GLY A 1 89 ? -1.514 11.435 2.715 1.00 95.06 89 GLY A N 1
ATOM 705 C CA . GLY A 1 89 ? -2.148 10.282 3.357 1.00 95.06 89 GLY A CA 1
ATOM 706 C C . GLY A 1 89 ? -3.601 10.495 3.767 1.00 95.06 89 GLY A C 1
ATOM 707 O O . GLY A 1 89 ? -4.055 11.620 3.973 1.00 95.06 89 GLY A O 1
ATOM 708 N N . GLU A 1 90 ? -4.343 9.399 3.890 1.00 97.50 90 GLU A N 1
ATOM 709 C CA . GLU A 1 90 ? -5.780 9.375 4.159 1.00 97.50 90 GLU A CA 1
ATOM 710 C C . GLU A 1 90 ? -6.094 8.463 5.355 1.00 97.50 90 GLU A C 1
ATOM 712 O O . GLU A 1 90 ? -5.839 7.259 5.335 1.00 97.50 90 GLU A O 1
ATOM 717 N N . ALA A 1 91 ? -6.621 9.053 6.431 1.00 98.06 91 ALA A N 1
ATOM 718 C CA . ALA A 1 91 ? -6.879 8.386 7.703 1.00 98.06 91 ALA A CA 1
ATOM 719 C C . ALA A 1 91 ? -8.385 8.181 7.935 1.00 98.06 91 ALA A C 1
ATOM 721 O O . ALA A 1 91 ? -9.153 9.145 8.024 1.00 98.06 91 ALA A O 1
ATOM 722 N N . TYR A 1 92 ? -8.793 6.922 8.104 1.00 98.31 92 TYR A N 1
ATOM 723 C CA . TYR A 1 92 ? -10.197 6.498 8.175 1.00 98.31 92 TYR A CA 1
ATOM 724 C C . TYR A 1 92 ? -10.696 6.374 9.614 1.00 98.31 92 TYR A C 1
ATOM 726 O O . TYR A 1 92 ? -9.964 5.944 10.505 1.00 98.31 92 TYR A O 1
ATOM 734 N N . TYR A 1 93 ? -11.945 6.743 9.867 1.00 98.12 93 TYR A N 1
ATOM 735 C CA . TYR A 1 93 ? -12.593 6.666 11.177 1.00 98.12 93 TYR A CA 1
ATOM 736 C C . TYR A 1 93 ? -13.944 5.971 11.007 1.00 98.12 93 TYR A C 1
ATOM 738 O O . TYR A 1 93 ? -14.683 6.287 10.073 1.00 98.12 93 TYR A O 1
ATOM 746 N N . TYR A 1 94 ? -14.262 5.026 11.893 1.00 98.38 94 TYR A N 1
ATOM 747 C CA . TYR A 1 94 ? -15.425 4.153 11.736 1.00 98.38 94 TYR A CA 1
ATOM 748 C C . TYR A 1 94 ? -16.471 4.362 12.833 1.00 98.38 94 TYR A C 1
ATOM 750 O O . TYR A 1 94 ? -16.148 4.642 13.993 1.00 98.38 94 TYR A O 1
ATOM 758 N N . GLY A 1 95 ? -17.739 4.187 12.469 1.00 97.38 95 GLY A N 1
ATOM 759 C CA . GLY A 1 95 ? -18.863 4.124 13.397 1.00 97.38 95 GLY A CA 1
ATOM 760 C C . GLY A 1 95 ? -19.011 2.746 14.044 1.00 97.38 95 GLY A C 1
ATOM 761 O O . GLY A 1 95 ? -18.102 1.913 14.006 1.00 97.38 95 GLY A O 1
ATOM 762 N N . ARG A 1 96 ? -20.154 2.514 14.699 1.00 95.75 96 ARG A N 1
ATOM 763 C CA . ARG A 1 96 ? -20.393 1.287 15.486 1.00 95.75 96 ARG A CA 1
ATOM 764 C C . ARG A 1 96 ? -20.855 0.101 14.641 1.00 95.75 96 ARG A C 1
ATOM 766 O O . ARG A 1 96 ? -20.732 -1.028 15.105 1.00 95.75 96 ARG A O 1
ATOM 773 N N . GLN A 1 97 ? -21.372 0.342 13.439 1.00 96.19 97 GLN A N 1
ATOM 774 C CA . GLN A 1 97 ? -21.745 -0.707 12.483 1.00 96.19 97 GLN A CA 1
ATOM 775 C C . GLN A 1 97 ? -20.568 -1.050 11.554 1.00 96.19 97 GLN A C 1
ATOM 777 O O . GLN A 1 97 ? -20.529 -2.116 10.947 1.00 96.19 97 GLN A O 1
ATOM 782 N N . GLY A 1 98 ? -19.565 -0.172 11.488 1.00 95.88 98 GLY A N 1
ATOM 783 C CA . GLY A 1 98 ? -18.393 -0.301 10.635 1.00 95.88 98 GLY A CA 1
ATOM 784 C C . GLY A 1 98 ? -18.437 0.546 9.367 1.00 95.88 98 GLY A C 1
ATOM 785 O O . GLY A 1 98 ? -17.564 0.389 8.517 1.00 95.88 98 GLY A O 1
ATOM 786 N N . GLU A 1 99 ? -19.423 1.426 9.263 1.00 97.62 99 GLU A N 1
ATOM 787 C CA . GLU A 1 99 ? -19.493 2.541 8.332 1.00 97.62 99 GLU A CA 1
ATOM 788 C C . GLU A 1 99 ? -18.299 3.494 8.525 1.00 97.62 99 GLU A C 1
ATOM 790 O O . GLU A 1 99 ? -17.848 3.693 9.655 1.00 97.62 99 GLU A O 1
ATOM 795 N N . VAL A 1 100 ? -17.776 4.098 7.451 1.00 97.88 100 VAL A N 1
ATOM 796 C CA . VAL A 1 100 ? -16.828 5.220 7.580 1.00 97.88 100 VAL A CA 1
ATOM 797 C C . VAL A 1 100 ? -17.629 6.444 8.014 1.00 97.88 100 VAL A C 1
ATOM 799 O O . VAL A 1 100 ? -18.503 6.898 7.282 1.00 97.88 100 VAL A O 1
ATOM 802 N N . THR A 1 101 ? -17.343 6.971 9.202 1.00 97.75 101 THR A N 1
ATOM 803 C CA . THR A 1 101 ? -17.986 8.185 9.735 1.00 97.75 101 THR A CA 1
ATOM 804 C C . THR A 1 101 ? -17.171 9.441 9.480 1.00 97.75 101 THR A C 1
ATOM 806 O O . THR A 1 101 ? -17.708 10.539 9.578 1.00 97.75 101 THR A O 1
ATOM 809 N N . LYS A 1 102 ? -15.873 9.303 9.188 1.00 97.38 102 LYS A N 1
ATOM 810 C CA . LYS A 1 102 ? -14.979 10.430 8.928 1.00 97.38 102 LYS A CA 1
ATOM 811 C C . LYS A 1 102 ? -13.723 9.993 8.179 1.00 97.38 102 LYS A C 1
ATOM 813 O O . LYS A 1 102 ? -13.144 8.948 8.472 1.00 97.38 102 LYS A O 1
ATOM 818 N N . THR A 1 103 ? -13.269 10.866 7.287 1.00 97.19 103 THR A N 1
ATOM 819 C CA . THR A 1 103 ? -11.983 10.771 6.594 1.00 97.19 103 THR A CA 1
ATOM 820 C C . THR A 1 103 ? -11.201 12.059 6.831 1.00 97.19 103 THR A C 1
ATOM 822 O O . THR A 1 103 ? -11.740 13.162 6.715 1.00 97.19 103 THR A O 1
ATOM 825 N N . VAL A 1 104 ? -9.924 11.926 7.181 1.00 97.00 104 VAL A N 1
ATOM 826 C CA . VAL A 1 104 ? -8.972 13.042 7.260 1.00 97.00 104 VAL A CA 1
ATOM 827 C C . VAL A 1 104 ? -7.936 12.827 6.171 1.00 97.00 104 VAL A C 1
ATOM 829 O O . VAL A 1 104 ? -7.262 11.799 6.187 1.00 97.00 104 VAL A O 1
ATOM 832 N N . ARG A 1 105 ? -7.812 13.773 5.237 1.00 95.88 105 ARG A N 1
ATOM 833 C CA . ARG A 1 105 ? -6.830 13.692 4.152 1.00 95.88 105 ARG A CA 1
ATOM 834 C C . ARG A 1 105 ? -5.767 14.764 4.322 1.00 95.88 105 ARG A C 1
ATOM 836 O O . ARG A 1 105 ? -6.047 15.960 4.262 1.00 95.88 105 ARG A O 1
ATOM 843 N N . THR A 1 106 ? -4.543 14.314 4.520 1.00 92.75 106 THR A N 1
ATOM 844 C CA . THR A 1 106 ? -3.338 15.131 4.503 1.00 92.75 106 THR A CA 1
ATOM 845 C C . THR A 1 106 ? -2.814 15.171 3.075 1.00 92.75 106 THR A C 1
ATOM 847 O O . THR A 1 106 ? -2.646 14.125 2.453 1.00 92.75 106 THR A O 1
ATOM 850 N N . VAL A 1 107 ? -2.562 16.368 2.551 1.00 89.62 107 VAL A N 1
ATOM 851 C CA . VAL A 1 107 ? -2.039 16.585 1.198 1.00 89.62 107 VAL A CA 1
ATOM 852 C C . VAL A 1 107 ? -0.682 17.275 1.287 1.00 89.62 107 VAL A C 1
ATOM 854 O O . VAL A 1 107 ? -0.537 18.283 1.985 1.00 89.62 107 VAL A O 1
ATOM 857 N N . MET A 1 108 ? 0.312 16.752 0.570 1.00 82.12 108 MET A N 1
ATOM 858 C CA . MET A 1 108 ? 1.589 17.437 0.368 1.00 82.12 108 MET A CA 1
ATOM 859 C C . MET A 1 108 ? 1.394 18.546 -0.671 1.00 82.12 108 MET A C 1
ATOM 861 O O . MET A 1 108 ? 1.271 18.286 -1.865 1.00 82.12 108 MET A O 1
ATOM 865 N N . ALA A 1 109 ? 1.324 19.795 -0.206 1.00 72.19 109 ALA A N 1
ATOM 866 C CA . ALA A 1 109 ? 1.173 20.973 -1.063 1.00 72.19 109 ALA A CA 1
ATOM 867 C C . ALA A 1 109 ? 2.499 21.354 -1.746 1.00 72.19 109 ALA A C 1
ATOM 869 O O . ALA A 1 109 ? 2.509 21.952 -2.820 1.00 72.19 109 ALA A O 1
ATOM 870 N N . SER A 1 110 ? 3.621 20.986 -1.126 1.00 64.94 110 SER A N 1
ATOM 871 C CA . SER A 1 110 ? 4.946 20.901 -1.739 1.00 64.94 110 SER A CA 1
ATOM 872 C C . SER A 1 110 ? 5.816 19.941 -0.919 1.00 64.94 110 SER A C 1
ATOM 874 O O . SER A 1 110 ? 5.410 19.511 0.160 1.00 64.94 110 SER A O 1
ATOM 876 N N . VAL A 1 111 ? 7.051 19.677 -1.358 1.00 58.66 111 VAL A N 1
ATOM 877 C CA . VAL A 1 111 ? 8.050 18.919 -0.569 1.00 58.66 111 VAL A CA 1
ATOM 878 C C . VAL A 1 111 ? 8.394 19.610 0.773 1.00 58.66 111 VAL A C 1
ATOM 880 O O . VAL A 1 111 ? 9.033 19.009 1.630 1.00 58.66 111 VAL A O 1
ATOM 883 N N . ALA A 1 112 ? 7.962 20.862 0.976 1.00 55.53 112 ALA A N 1
ATOM 884 C CA . ALA A 1 112 ? 8.196 21.660 2.180 1.00 55.53 112 ALA A CA 1
ATOM 885 C C . ALA A 1 112 ? 6.911 22.119 2.913 1.00 55.53 112 ALA A C 1
ATOM 887 O O . ALA A 1 112 ? 7.018 22.874 3.877 1.00 55.53 112 ALA A O 1
ATOM 888 N N . ASP A 1 113 ? 5.707 21.709 2.482 1.00 47.44 113 ASP A N 1
ATOM 889 C CA . ASP A 1 113 ? 4.438 22.138 3.103 1.00 47.44 113 ASP A CA 1
ATOM 890 C C . ASP A 1 113 ? 3.375 21.025 3.084 1.00 47.44 113 ASP A C 1
ATOM 892 O O . ASP A 1 113 ? 3.017 20.501 2.025 1.00 47.44 113 ASP A O 1
ATOM 896 N N . ILE A 1 114 ? 2.857 20.682 4.266 1.00 55.94 114 ILE A N 1
ATOM 897 C CA . ILE A 1 114 ? 1.925 19.574 4.515 1.00 55.94 114 ILE A CA 1
ATOM 898 C C . ILE A 1 114 ? 0.629 20.148 5.096 1.00 55.94 114 ILE A C 1
ATOM 900 O O . ILE A 1 114 ? 0.646 20.786 6.149 1.00 55.94 114 ILE A O 1
ATOM 904 N N . ARG A 1 115 ? -0.510 19.898 4.437 1.00 63.59 115 ARG A N 1
ATOM 905 C CA . ARG A 1 115 ? -1.811 20.480 4.811 1.00 63.59 115 ARG A CA 1
ATOM 906 C C . ARG A 1 115 ? -2.851 19.408 5.106 1.00 63.59 115 ARG A C 1
ATOM 908 O O . ARG A 1 115 ? -3.111 18.542 4.276 1.00 63.59 115 ARG A O 1
ATOM 915 N N . THR A 1 116 ? -3.478 19.493 6.276 1.00 68.12 116 THR A N 1
ATOM 916 C CA . THR A 1 116 ? -4.452 18.501 6.756 1.00 68.12 116 THR A CA 1
ATOM 917 C C . THR A 1 116 ? -5.882 18.999 6.577 1.00 68.12 116 THR A C 1
ATOM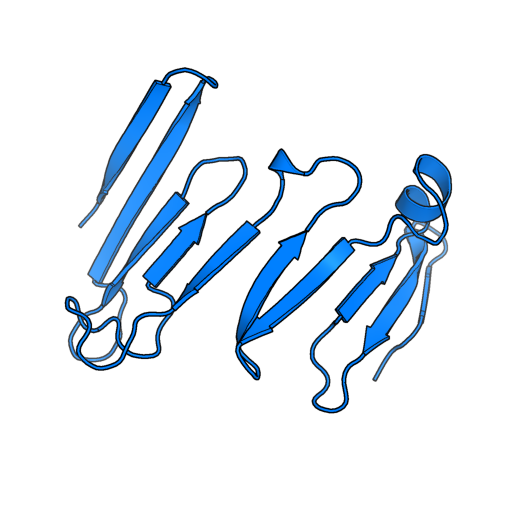 919 O O . THR A 1 116 ? -6.281 19.983 7.199 1.00 68.12 116 THR A O 1
ATOM 922 N N . TYR A 1 117 ? -6.673 18.288 5.775 1.00 73.62 117 TYR A N 1
ATOM 923 C CA . TYR A 1 117 ? -8.088 18.567 5.538 1.00 73.62 117 TYR A CA 1
ATOM 924 C C . TYR A 1 117 ? -8.973 17.578 6.299 1.00 73.62 117 TYR A C 1
ATOM 926 O O . TYR A 1 117 ? -8.712 16.374 6.346 1.00 73.62 117 TYR A O 1
ATOM 934 N N . VAL A 1 118 ? -10.033 18.101 6.914 1.00 70.50 118 VAL A N 1
ATOM 935 C CA . VAL A 1 118 ? -10.910 17.357 7.820 1.00 70.50 118 VAL A CA 1
ATOM 936 C C . VAL A 1 118 ? -12.351 17.490 7.346 1.00 70.50 118 VAL A C 1
ATOM 938 O O . VAL A 1 118 ? -12.918 18.576 7.407 1.00 70.50 118 VAL A O 1
ATOM 941 N N . TYR A 1 119 ? -12.942 16.369 6.940 1.00 58.53 119 TYR A N 1
ATOM 942 C CA . TYR A 1 119 ? -14.372 16.246 6.655 1.00 58.53 119 TYR A CA 1
ATOM 943 C C . TYR A 1 119 ? -15.045 15.398 7.749 1.00 58.53 119 TYR A C 1
ATOM 945 O O . TYR A 1 119 ? -14.368 14.657 8.475 1.00 58.53 119 TYR A O 1
ATOM 953 N N . GLY A 1 120 ? -16.359 15.539 7.908 1.00 55.84 120 GLY A N 1
ATOM 954 C CA . GLY A 1 120 ? -17.186 14.866 8.916 1.00 55.84 120 GLY A CA 1
ATOM 955 C C . GLY A 1 120 ? -18.609 15.405 8.913 1.00 55.84 120 GLY A C 1
ATOM 956 O O . GLY A 1 120 ? -18.895 16.243 8.028 1.00 55.84 120 GLY A O 1
#

Foldseek 3Di:
DDQWDADPVFGIKGWDADPVGATAWIDGPVLCVVPRPPQTFGWDDPVNHTAKTAGSVDRQQIKGWDADDPPDPLPRHRHGQKIQGNQGIKGFGADPVGDTPWIKDWGPPDPPDIDIDTDD

Secondary structure (DSSP, 8-state):
--SEEEETTTEEEEEEE-SS--EEEEE-HHHHHHT-TT--EEEEEETTEEEEEE-SS-GGG-EEEEEBPTT-TTTTBTSEEEEEETTEEEEEEE-SSS-EEEEEEEEEEETTEEEEEE--

Radius of gyration: 17.63 Å; chains: 1; bounding box: 37×42×50 Å

pLDDT: mean 92.17, std 10.84, range [47.44, 98.62]

Sequence (120 aa):
RKLMVNHPDAGETDMTYDAAGNLLTKLTAELRKSISDKGYISYTYDFERLHEVLYPENLFNRVTYTYGKAGDKYNRAGRLALVEDASGGEAYYYGRQGEVTKTVRTVMASVADIRTYVYG